Protein AF-A0AA40V9W7-F1 (afdb_monomer_lite)

Secondary structure (DSSP, 8-state):
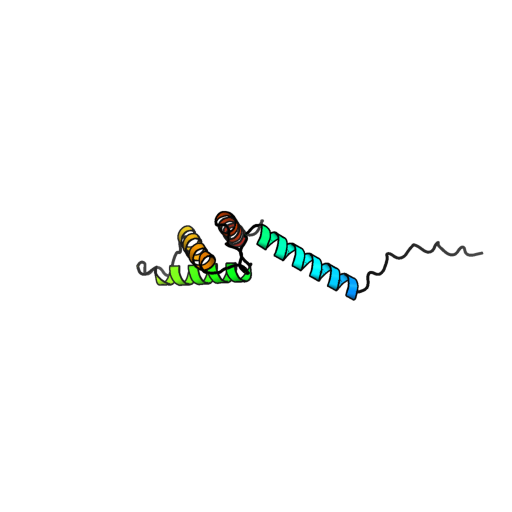--PPPP-PPPPP---HHHHHHHHHHHHHHHHHHHHHTTPPPHHHHHHHHHHHHHHHHHH--S---SS----HHHHHHHHHHHHHTS-BTTBPPPHHHHHHHHHHHHSPPP-

Sequence (111 aa):
MMLSPPAMPHPPTVSARARREADRDRKRAERQARRDAGAPDPRALDAAIVDALRDALQTGSGTGGLHPSVRLDDVLRRALGHLQRRTNGGAPLQREAVHQAVANRLAPPPA

Organism: NCBI:txid47958

Radius of gyration: 23.74 Å; chains: 1; bounding box: 70×39×58 Å

Structure (mmCIF, N/CA/C/O backbone):
data_AF-A0AA40V9W7-F1
#
_entry.id   AF-A0AA40V9W7-F1
#
loop_
_atom_site.group_PDB
_atom_site.id
_atom_site.type_symbol
_atom_site.label_atom_id
_atom_site.label_alt_id
_atom_site.label_comp_id
_atom_site.label_asym_id
_atom_site.label_entity_id
_atom_site.lab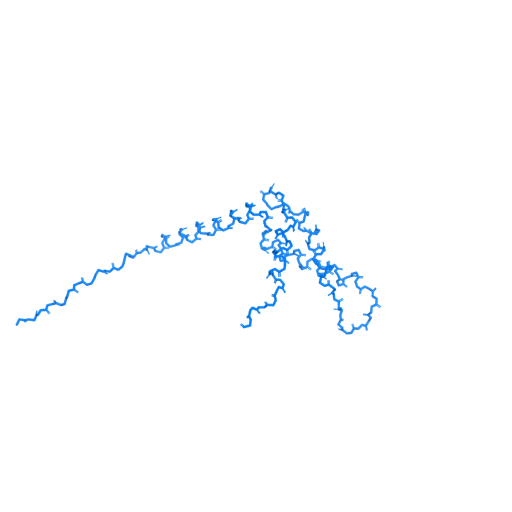el_seq_id
_atom_site.pdbx_PDB_ins_code
_atom_site.Cartn_x
_atom_site.Cartn_y
_atom_site.Cartn_z
_atom_site.occupancy
_atom_site.B_iso_or_equiv
_atom_site.auth_seq_id
_atom_site.auth_comp_id
_atom_site.auth_asym_id
_atom_site.auth_atom_id
_atom_site.pdbx_PDB_model_num
ATOM 1 N N . MET A 1 1 ? 56.593 -28.153 -27.059 1.00 51.28 1 MET A N 1
ATOM 2 C CA . MET A 1 1 ? 55.620 -27.189 -27.615 1.00 51.28 1 MET A CA 1
ATOM 3 C C . MET A 1 1 ? 54.419 -27.159 -26.681 1.00 51.28 1 MET A C 1
ATOM 5 O O . MET A 1 1 ? 53.757 -28.178 -26.557 1.00 51.28 1 MET A O 1
ATOM 9 N N . MET A 1 2 ? 54.216 -26.069 -25.937 1.00 47.88 2 MET A N 1
ATOM 10 C CA . MET A 1 2 ? 53.105 -25.934 -24.984 1.00 47.88 2 MET A CA 1
ATOM 11 C C . MET A 1 2 ? 51.901 -25.333 -25.718 1.00 47.88 2 MET A C 1
ATOM 13 O O . MET A 1 2 ? 51.998 -24.210 -26.208 1.00 47.88 2 MET A O 1
ATOM 17 N N . LEU A 1 3 ? 50.802 -26.086 -25.836 1.00 59.34 3 LEU A N 1
ATOM 18 C CA . LEU A 1 3 ? 49.535 -25.587 -26.378 1.00 59.34 3 LEU A CA 1
ATOM 19 C C . LEU A 1 3 ? 48.938 -24.562 -25.403 1.00 59.34 3 LEU A C 1
ATOM 21 O O . LEU A 1 3 ? 48.653 -24.892 -24.253 1.00 59.34 3 LEU A O 1
ATOM 25 N N . SER A 1 4 ? 48.725 -23.331 -25.865 1.00 59.91 4 SER A N 1
ATOM 26 C CA . SER A 1 4 ? 47.929 -22.340 -25.138 1.00 59.91 4 SER A CA 1
ATOM 27 C C . SER A 1 4 ? 46.462 -22.795 -25.053 1.00 59.91 4 SER A C 1
ATOM 29 O O . SER A 1 4 ? 45.923 -23.275 -26.054 1.00 59.91 4 SER A O 1
ATOM 31 N N . PRO A 1 5 ? 45.794 -22.654 -23.894 1.00 65.69 5 PRO A N 1
ATOM 32 C CA . PRO A 1 5 ? 44.381 -22.996 -23.758 1.00 65.69 5 PRO A CA 1
ATOM 33 C C . PRO A 1 5 ? 43.488 -22.034 -24.569 1.00 65.69 5 PRO A C 1
ATOM 35 O O . PRO A 1 5 ? 43.841 -20.862 -24.733 1.00 65.69 5 PRO A O 1
ATOM 38 N N . PRO A 1 6 ? 42.331 -22.502 -25.079 1.00 63.72 6 PRO A N 1
ATOM 39 C CA . PRO A 1 6 ? 41.431 -21.691 -25.893 1.00 63.72 6 PRO A CA 1
ATOM 40 C C . PRO A 1 6 ? 40.851 -20.526 -25.082 1.00 63.72 6 PRO A C 1
ATOM 42 O O . PRO A 1 6 ? 40.364 -20.706 -23.965 1.00 63.72 6 PRO A O 1
ATOM 45 N N . ALA A 1 7 ? 40.893 -19.324 -25.661 1.00 62.38 7 ALA A N 1
ATOM 46 C CA . ALA A 1 7 ? 40.281 -18.132 -25.090 1.00 62.38 7 ALA A CA 1
ATOM 47 C C . ALA A 1 7 ? 38.758 -18.326 -24.997 1.00 62.38 7 ALA A C 1
ATOM 49 O O . ALA A 1 7 ? 38.054 -18.329 -26.005 1.00 62.38 7 ALA A O 1
ATOM 50 N N . MET A 1 8 ? 38.250 -18.512 -23.779 1.00 65.38 8 MET A N 1
ATOM 51 C CA . MET A 1 8 ? 36.813 -18.546 -23.515 1.00 65.38 8 MET A CA 1
ATOM 52 C C . MET A 1 8 ? 36.200 -17.169 -23.824 1.00 65.38 8 MET A C 1
ATOM 54 O O . MET A 1 8 ? 36.759 -16.158 -23.392 1.00 65.38 8 MET A O 1
ATOM 58 N N . PRO A 1 9 ? 35.052 -17.093 -24.525 1.00 61.75 9 PRO A N 1
ATOM 59 C CA . PRO A 1 9 ? 34.389 -15.826 -24.802 1.00 61.75 9 PRO A CA 1
ATOM 60 C C . PRO A 1 9 ? 33.950 -15.180 -23.484 1.00 61.75 9 PRO A C 1
ATOM 62 O O . PRO A 1 9 ? 33.153 -15.736 -22.728 1.00 61.75 9 PRO A O 1
ATOM 65 N N . HIS A 1 10 ? 34.496 -14.003 -23.187 1.00 59.12 10 HIS A N 1
ATOM 66 C CA . HIS A 1 10 ? 34.081 -13.222 -22.029 1.00 59.12 10 HIS A CA 1
ATOM 67 C C . HIS A 1 10 ? 32.620 -12.775 -22.219 1.00 59.12 10 HIS A C 1
ATOM 69 O O . HIS A 1 10 ? 32.284 -12.270 -23.295 1.00 59.12 10 HIS A O 1
ATOM 75 N N . PRO A 1 11 ? 31.736 -12.933 -21.213 1.00 61.34 11 PRO A N 1
ATOM 76 C CA . PRO A 1 11 ? 30.373 -12.431 -21.314 1.00 61.34 11 PRO A CA 1
ATOM 77 C C . PRO A 1 11 ? 30.412 -10.910 -21.524 1.00 61.34 11 PRO A C 1
ATOM 79 O O . PRO A 1 11 ? 31.267 -10.242 -20.930 1.00 61.34 11 PRO A O 1
ATOM 82 N N . PRO A 1 12 ? 29.515 -10.341 -22.350 1.00 60.38 12 PRO A N 1
ATOM 83 C CA . PRO A 1 12 ? 29.536 -8.917 -22.646 1.00 60.38 12 PRO A CA 1
ATOM 84 C C . PRO A 1 12 ? 29.449 -8.129 -21.338 1.00 60.38 12 PRO A C 1
ATOM 86 O O . PRO A 1 12 ? 28.494 -8.256 -20.566 1.00 60.38 12 PRO A O 1
ATOM 89 N N . THR A 1 13 ? 30.470 -7.319 -21.063 1.00 63.00 13 THR A N 1
ATOM 90 C CA . THR A 1 13 ? 30.529 -6.460 -19.884 1.00 63.00 13 THR A CA 1
ATOM 91 C C . THR A 1 13 ? 29.547 -5.310 -20.074 1.00 63.00 13 THR A C 1
ATOM 93 O O . THR A 1 13 ? 29.897 -4.209 -20.486 1.00 63.00 13 THR A O 1
ATOM 96 N N . VAL A 1 14 ? 28.268 -5.563 -19.777 1.00 63.97 14 VAL A N 1
ATOM 97 C CA . VAL A 1 14 ? 27.238 -4.520 -19.752 1.00 63.97 14 VAL A CA 1
ATOM 98 C C . VAL A 1 14 ? 27.721 -3.422 -18.811 1.00 63.97 14 VAL A C 1
ATOM 100 O O . VAL A 1 14 ? 27.909 -3.672 -17.612 1.00 63.97 14 VAL A O 1
ATOM 103 N N . SER A 1 15 ? 27.957 -2.229 -19.363 1.00 74.56 15 SER A N 1
ATOM 104 C CA . SER A 1 15 ? 28.510 -1.099 -18.620 1.00 74.56 15 SER A CA 1
ATOM 105 C C . SER A 1 15 ? 27.639 -0.777 -17.402 1.00 74.56 15 SER A C 1
ATOM 107 O O . SER A 1 15 ? 26.415 -0.937 -17.426 1.00 74.56 15 SER A O 1
ATOM 109 N N . ALA A 1 16 ? 28.246 -0.287 -16.317 1.00 74.88 16 ALA A N 1
ATOM 110 C CA . ALA A 1 16 ? 27.502 0.106 -15.117 1.00 74.88 16 ALA A CA 1
ATOM 111 C C . ALA A 1 16 ? 26.387 1.128 -15.429 1.00 74.88 16 ALA A C 1
ATOM 113 O O . ALA A 1 16 ? 25.345 1.135 -14.774 1.00 74.88 16 ALA A O 1
ATOM 114 N N . ARG A 1 17 ? 26.579 1.953 -16.468 1.00 73.25 17 ARG A N 1
ATOM 115 C CA . ARG A 1 17 ? 25.572 2.885 -16.988 1.00 73.25 17 ARG A CA 1
ATOM 116 C C . ARG A 1 17 ? 24.371 2.154 -17.596 1.00 73.25 17 ARG A C 1
ATOM 118 O O . ARG A 1 17 ? 23.249 2.463 -17.208 1.00 73.25 17 ARG A O 1
ATOM 125 N N . ALA A 1 18 ? 24.603 1.161 -18.454 1.00 75.81 18 ALA A N 1
ATOM 126 C CA . ALA A 1 18 ? 23.539 0.362 -19.061 1.00 75.81 18 ALA A CA 1
ATOM 127 C C . ALA A 1 18 ? 22.740 -0.438 -18.014 1.00 75.81 18 ALA A C 1
ATOM 129 O O . ALA A 1 18 ? 21.516 -0.502 -18.091 1.00 75.81 18 ALA A O 1
ATOM 130 N N . ARG A 1 19 ? 23.395 -0.952 -16.961 1.00 73.75 19 ARG A N 1
ATOM 131 C CA . ARG A 1 19 ? 22.694 -1.611 -15.837 1.00 73.75 19 ARG A CA 1
ATOM 132 C C . ARG A 1 19 ? 21.770 -0.649 -15.084 1.00 73.75 19 ARG A C 1
ATOM 134 O O . ARG A 1 19 ? 20.629 -0.988 -14.794 1.00 73.75 19 ARG A O 1
ATOM 141 N N . ARG A 1 20 ? 22.242 0.571 -14.798 1.00 78.06 20 ARG A N 1
ATOM 142 C CA . ARG A 1 20 ? 21.443 1.613 -14.121 1.00 78.06 20 ARG A CA 1
ATOM 143 C C . ARG A 1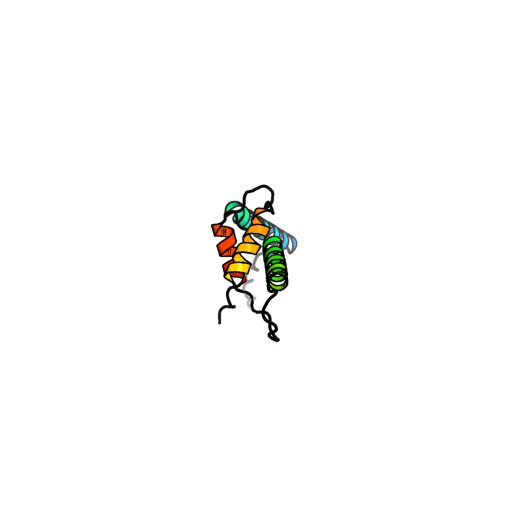 20 ? 20.268 2.103 -14.966 1.00 78.06 20 ARG A C 1
ATOM 145 O O . ARG A 1 20 ? 19.275 2.570 -14.418 1.00 78.06 20 ARG A O 1
ATOM 152 N N . GLU A 1 21 ? 20.402 2.089 -16.284 1.00 80.44 21 GLU A N 1
ATOM 153 C CA . GLU A 1 21 ? 19.335 2.464 -17.213 1.00 80.44 21 GLU A CA 1
ATOM 154 C C . GLU A 1 21 ? 18.260 1.378 -17.275 1.00 80.44 21 GLU A C 1
ATOM 156 O O . GLU A 1 21 ? 17.107 1.669 -16.969 1.00 80.44 21 GLU A O 1
ATOM 161 N N . ALA A 1 22 ? 18.660 0.115 -17.450 1.00 78.00 22 ALA A N 1
ATOM 162 C CA . ALA A 1 22 ? 17.753 -1.029 -17.379 1.00 78.00 22 ALA A CA 1
ATOM 163 C C . ALA A 1 22 ? 16.986 -1.106 -16.043 1.00 78.00 22 ALA A C 1
ATOM 165 O O . ALA A 1 22 ? 15.787 -1.378 -16.023 1.00 78.00 22 ALA A O 1
ATOM 166 N N . ASP A 1 23 ? 17.642 -0.814 -14.916 1.00 83.56 23 ASP A N 1
ATOM 167 C CA . ASP A 1 23 ? 16.984 -0.752 -13.605 1.00 83.56 23 ASP A CA 1
ATOM 168 C C . ASP A 1 23 ? 15.979 0.402 -13.491 1.00 83.56 23 ASP A C 1
ATOM 170 O O . ASP A 1 23 ? 14.933 0.262 -12.849 1.00 83.56 23 ASP A O 1
ATOM 174 N N . ARG A 1 24 ? 16.284 1.559 -14.093 1.00 82.50 24 ARG A N 1
ATOM 175 C CA . ARG A 1 24 ? 15.358 2.698 -14.126 1.00 82.50 24 ARG A CA 1
ATOM 176 C C . ARG A 1 24 ? 14.130 2.367 -14.962 1.00 82.50 24 ARG A C 1
ATOM 178 O O . ARG A 1 24 ? 13.023 2.650 -14.508 1.00 82.50 24 ARG A O 1
ATOM 185 N N . ASP A 1 25 ? 14.313 1.734 -16.112 1.00 84.00 25 ASP A N 1
ATOM 186 C CA . ASP A 1 25 ? 13.212 1.355 -16.994 1.00 84.00 25 ASP A CA 1
ATOM 187 C C . ASP A 1 25 ? 12.355 0.247 -16.386 1.00 84.00 25 ASP A C 1
ATOM 189 O O . ASP A 1 25 ? 11.133 0.379 -16.368 1.00 84.00 25 ASP A O 1
ATOM 193 N N . ARG A 1 26 ? 12.966 -0.757 -15.739 1.00 76.44 26 ARG A N 1
ATOM 194 C CA . ARG A 1 26 ? 12.232 -1.773 -14.965 1.00 76.44 26 ARG A CA 1
ATOM 195 C C . ARG A 1 26 ? 11.353 -1.130 -13.892 1.00 76.44 26 ARG A C 1
ATOM 197 O O . ARG A 1 26 ? 10.162 -1.412 -13.809 1.00 76.44 26 ARG A O 1
ATOM 204 N N . LYS A 1 27 ? 11.909 -0.200 -13.106 1.00 83.75 27 LYS A N 1
ATOM 205 C CA . LYS A 1 27 ? 11.151 0.514 -12.064 1.00 83.75 27 LYS A CA 1
ATOM 206 C C . LYS A 1 27 ? 10.056 1.413 -12.638 1.00 83.75 27 LYS A C 1
ATOM 208 O O . LYS A 1 27 ? 9.031 1.596 -11.985 1.00 83.75 27 LYS A O 1
ATOM 213 N N . ARG A 1 28 ? 10.260 2.010 -13.816 1.00 79.12 28 ARG A N 1
ATOM 214 C CA . ARG A 1 28 ? 9.224 2.796 -14.505 1.00 79.12 28 ARG A CA 1
ATOM 215 C C . ARG A 1 28 ? 8.093 1.898 -14.992 1.00 79.12 28 ARG A C 1
ATOM 217 O O . ARG A 1 28 ? 6.944 2.219 -14.711 1.00 79.12 28 ARG A O 1
ATOM 224 N N . ALA A 1 29 ? 8.416 0.774 -15.626 1.00 79.88 29 ALA A N 1
ATOM 225 C CA . ALA A 1 29 ? 7.442 -0.208 -16.088 1.00 79.88 29 ALA A CA 1
ATOM 226 C C . ALA A 1 29 ? 6.609 -0.764 -14.925 1.00 79.88 29 ALA A C 1
ATOM 228 O O . ALA A 1 29 ? 5.388 -0.781 -15.009 1.00 79.88 29 ALA A O 1
ATOM 229 N N . GLU A 1 30 ? 7.233 -1.103 -13.792 1.00 80.81 30 GLU A N 1
ATOM 230 C CA . GLU A 1 30 ? 6.502 -1.521 -12.588 1.00 80.81 30 GLU A CA 1
ATOM 231 C C . GLU A 1 30 ? 5.549 -0.442 -12.061 1.00 80.81 30 GLU A C 1
ATOM 233 O O . GLU A 1 30 ? 4.434 -0.744 -11.640 1.00 80.81 30 GLU A O 1
ATOM 238 N N . ARG A 1 31 ? 5.975 0.829 -12.051 1.00 79.19 31 ARG A N 1
ATOM 239 C CA . ARG A 1 31 ? 5.105 1.938 -11.627 1.00 79.19 31 ARG A CA 1
ATOM 240 C C . ARG A 1 31 ? 3.945 2.129 -12.594 1.00 79.19 31 ARG A C 1
ATOM 242 O O . ARG A 1 31 ? 2.841 2.401 -12.135 1.00 79.19 31 ARG A O 1
ATOM 249 N N . GLN A 1 32 ? 4.195 1.998 -13.895 1.00 76.75 32 GLN A N 1
ATOM 250 C CA . GLN A 1 32 ? 3.162 2.124 -14.915 1.00 76.75 32 GLN A CA 1
ATOM 251 C C . GLN A 1 32 ? 2.157 0.976 -14.810 1.00 76.75 32 GLN A C 1
ATOM 253 O O . GLN A 1 32 ? 0.975 1.244 -14.655 1.00 76.75 32 GLN A O 1
ATOM 258 N N . ALA A 1 33 ? 2.623 -0.271 -14.708 1.00 79.00 33 ALA A N 1
ATOM 259 C CA . ALA A 1 33 ? 1.765 -1.435 -14.505 1.00 79.00 33 ALA A CA 1
ATOM 260 C C . ALA A 1 33 ? 0.876 -1.300 -13.254 1.00 79.00 33 ALA A C 1
ATOM 262 O O . ALA A 1 33 ? -0.295 -1.666 -13.280 1.00 79.00 33 ALA A O 1
ATOM 263 N N . ARG A 1 34 ? 1.393 -0.718 -12.159 1.00 74.50 34 ARG A N 1
ATOM 264 C CA . ARG A 1 34 ? 0.582 -0.424 -10.962 1.00 74.50 34 ARG A CA 1
ATOM 265 C C . ARG A 1 34 ? -0.468 0.658 -11.198 1.00 74.50 34 ARG A C 1
ATOM 267 O O . ARG A 1 34 ? -1.568 0.537 -10.667 1.00 74.50 34 ARG A O 1
ATOM 274 N N . ARG A 1 35 ? -0.134 1.708 -11.956 1.00 75.19 35 ARG A N 1
ATOM 275 C CA . ARG A 1 35 ? -1.096 2.755 -12.338 1.00 75.19 35 ARG A CA 1
ATOM 276 C C . ARG A 1 35 ? -2.201 2.179 -13.212 1.00 75.19 35 ARG A C 1
ATOM 278 O O . ARG A 1 35 ? -3.365 2.435 -12.931 1.00 75.19 35 ARG A O 1
ATOM 285 N N . ASP A 1 36 ? -1.835 1.367 -14.198 1.00 75.75 36 ASP A N 1
ATOM 286 C CA . ASP A 1 36 ? -2.777 0.717 -15.109 1.00 75.75 36 ASP A CA 1
ATOM 287 C C . ASP A 1 36 ? -3.695 -0.256 -14.348 1.00 75.75 36 ASP A C 1
ATOM 289 O O . ASP A 1 36 ? -4.895 -0.308 -14.599 1.00 75.75 36 ASP A O 1
ATOM 293 N N . ALA A 1 37 ? -3.163 -0.951 -13.335 1.00 73.56 37 ALA A N 1
ATOM 294 C CA . ALA A 1 37 ? -3.935 -1.793 -12.420 1.00 73.56 37 ALA A CA 1
ATOM 295 C C . ALA A 1 37 ? -4.771 -1.007 -11.384 1.00 73.56 37 ALA A C 1
ATOM 297 O O . ALA A 1 37 ? -5.447 -1.613 -10.554 1.00 73.56 37 ALA A O 1
ATOM 298 N N . GLY A 1 38 ? -4.700 0.330 -11.364 1.00 72.00 38 GLY A N 1
ATOM 299 C CA . GLY A 1 38 ? -5.414 1.165 -10.393 1.00 72.00 38 GLY A CA 1
ATOM 300 C C . GLY A 1 38 ? -4.965 0.973 -8.939 1.00 72.00 38 GLY A C 1
ATOM 301 O O . GLY A 1 38 ? -5.710 1.319 -8.018 1.00 72.00 38 GLY A O 1
ATOM 302 N N . ALA A 1 39 ? -3.772 0.411 -8.720 1.00 76.81 39 ALA A N 1
ATOM 303 C CA . ALA A 1 39 ? -3.219 0.137 -7.399 1.00 76.81 39 ALA A CA 1
ATOM 304 C C . ALA A 1 39 ? -2.610 1.410 -6.777 1.00 76.81 39 ALA A C 1
ATOM 306 O O . ALA A 1 39 ? -2.039 2.230 -7.502 1.00 76.81 39 ALA A O 1
ATOM 307 N N . PRO A 1 40 ? -2.694 1.595 -5.446 1.00 76.88 40 PRO A N 1
ATOM 308 C CA . PRO A 1 40 ? -2.125 2.755 -4.760 1.00 76.88 40 PRO A CA 1
ATOM 309 C C . PRO A 1 40 ? -0.591 2.748 -4.765 1.00 76.88 40 PRO A C 1
ATOM 311 O O . PRO A 1 40 ? 0.047 1.695 -4.801 1.00 76.88 40 PRO A O 1
ATOM 314 N N . ASP A 1 41 ? 0.019 3.937 -4.711 1.00 81.00 41 ASP A N 1
ATOM 315 C CA . ASP A 1 41 ? 1.465 4.050 -4.497 1.00 81.00 41 ASP A CA 1
ATOM 316 C C . ASP A 1 41 ? 1.832 3.456 -3.123 1.00 81.00 41 ASP A C 1
ATOM 318 O O . ASP A 1 41 ? 1.152 3.770 -2.141 1.00 81.00 41 ASP A O 1
ATOM 322 N N . PRO A 1 42 ? 2.899 2.640 -3.000 1.00 79.69 42 PRO A N 1
ATOM 323 C CA . PRO A 1 42 ? 3.237 1.983 -1.738 1.00 79.69 42 PRO A CA 1
ATOM 324 C C . PRO A 1 42 ? 3.435 2.945 -0.564 1.00 79.69 42 PRO A C 1
ATOM 326 O O . PRO A 1 42 ? 3.051 2.627 0.556 1.00 79.69 42 PRO A O 1
ATOM 329 N N . ARG A 1 43 ? 3.984 4.146 -0.800 1.00 81.62 43 ARG A N 1
ATOM 330 C CA . ARG A 1 43 ? 4.163 5.134 0.276 1.00 81.62 43 ARG A CA 1
ATOM 331 C C . ARG A 1 43 ? 2.834 5.735 0.709 1.00 81.62 43 ARG A C 1
ATOM 333 O O . ARG A 1 43 ? 2.618 5.954 1.897 1.00 81.62 43 ARG A O 1
ATOM 340 N N . ALA A 1 44 ? 1.950 6.003 -0.251 1.00 80.94 44 ALA A N 1
ATOM 341 C CA . ALA A 1 44 ? 0.605 6.484 0.039 1.00 80.94 44 ALA A CA 1
ATOM 342 C C . ALA A 1 44 ? -0.214 5.428 0.797 1.00 80.94 44 ALA A C 1
ATOM 344 O O . ALA A 1 44 ? -0.934 5.789 1.725 1.00 80.94 44 ALA A O 1
ATOM 345 N N . LEU A 1 45 ? -0.059 4.151 0.430 1.00 83.12 45 LEU A N 1
ATOM 346 C CA . LEU A 1 45 ? -0.645 2.996 1.108 1.00 83.12 45 LEU A CA 1
ATOM 347 C C . LEU A 1 45 ? -0.164 2.888 2.558 1.00 83.12 45 LEU A C 1
ATOM 349 O O . LEU A 1 45 ? -0.991 2.889 3.464 1.00 83.12 45 LEU A O 1
ATOM 353 N N . ASP A 1 46 ? 1.152 2.860 2.779 1.00 84.50 46 ASP A N 1
ATOM 354 C CA . ASP A 1 46 ? 1.730 2.753 4.122 1.00 84.50 46 ASP A CA 1
ATOM 355 C C . ASP A 1 46 ? 1.289 3.941 5.005 1.00 84.50 46 ASP A C 1
ATOM 357 O O . ASP A 1 46 ? 0.867 3.749 6.145 1.00 84.50 46 ASP A O 1
ATOM 361 N N . ALA A 1 47 ? 1.283 5.166 4.465 1.00 84.19 47 ALA A N 1
ATOM 362 C CA . ALA A 1 47 ? 0.789 6.342 5.182 1.00 84.19 47 ALA A CA 1
ATOM 363 C C . ALA A 1 47 ? -0.702 6.230 5.546 1.00 84.19 47 ALA A C 1
ATOM 365 O O . ALA A 1 47 ? -1.079 6.534 6.673 1.00 84.19 47 ALA A O 1
ATOM 366 N N . ALA A 1 48 ? -1.547 5.756 4.627 1.00 85.19 48 ALA A N 1
ATOM 367 C CA . ALA A 1 48 ? -2.971 5.574 4.895 1.00 85.19 48 ALA A CA 1
ATOM 368 C C . ALA A 1 48 ? -3.248 4.494 5.952 1.00 85.19 48 ALA A C 1
ATOM 370 O O . ALA A 1 48 ? -4.187 4.640 6.731 1.00 85.19 48 ALA A O 1
ATOM 371 N N . ILE A 1 49 ? -2.432 3.435 6.004 1.00 84.75 49 ILE A N 1
ATOM 372 C CA . ILE 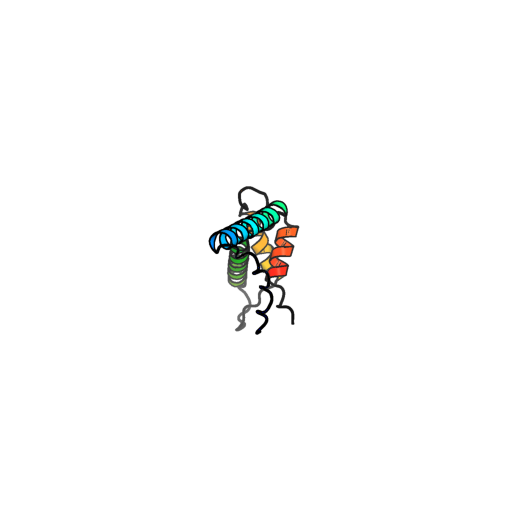A 1 49 ? -2.504 2.411 7.056 1.00 84.75 49 ILE A CA 1
ATOM 373 C C . ILE A 1 49 ? -2.141 3.021 8.415 1.00 84.75 49 ILE A C 1
ATOM 375 O O . ILE A 1 49 ? -2.852 2.801 9.394 1.00 84.75 49 ILE A O 1
ATOM 379 N N . VAL A 1 50 ? -1.072 3.820 8.482 1.00 87.69 50 VAL A N 1
ATOM 380 C CA . VAL A 1 50 ? -0.660 4.504 9.719 1.00 87.69 50 VAL A CA 1
ATOM 381 C C . VAL A 1 50 ? -1.729 5.487 10.198 1.00 87.69 50 VAL A C 1
ATOM 383 O O . VAL A 1 50 ? -2.066 5.483 11.382 1.00 87.69 50 VAL A O 1
ATOM 386 N N . ASP A 1 51 ? -2.295 6.288 9.294 1.00 86.31 51 ASP A N 1
ATOM 387 C CA . ASP A 1 51 ? -3.378 7.226 9.611 1.00 86.31 51 ASP A CA 1
ATOM 388 C C . ASP A 1 51 ? -4.624 6.470 10.111 1.00 86.31 51 ASP A C 1
ATOM 390 O O . ASP A 1 51 ? -5.200 6.818 11.140 1.00 86.31 51 ASP A O 1
ATOM 394 N N . ALA A 1 52 ? -4.988 5.363 9.456 1.00 85.19 52 ALA A N 1
ATOM 395 C CA . ALA A 1 52 ? -6.101 4.510 9.868 1.00 85.19 52 ALA A CA 1
ATOM 396 C C . ALA A 1 52 ? -5.908 3.893 11.261 1.00 85.19 52 ALA A C 1
ATOM 398 O O . ALA A 1 52 ? -6.854 3.858 12.051 1.00 85.19 52 ALA A O 1
ATOM 399 N N . LEU A 1 53 ? -4.695 3.424 11.568 1.00 83.19 53 LEU A N 1
ATOM 400 C CA . LEU A 1 53 ? -4.341 2.893 12.885 1.00 83.19 53 LEU A CA 1
ATOM 401 C C . LEU A 1 53 ? -4.394 3.981 13.956 1.00 83.19 53 LEU A C 1
ATOM 403 O O . LEU A 1 53 ? -4.978 3.761 15.014 1.00 83.19 53 LEU A O 1
ATOM 407 N N . ARG A 1 54 ? -3.833 5.162 13.675 1.00 84.69 54 ARG A N 1
ATOM 408 C CA . ARG A 1 54 ? -3.908 6.319 14.574 1.00 84.69 54 ARG A CA 1
ATOM 409 C C . ARG A 1 54 ? -5.357 6.655 14.894 1.00 84.69 54 ARG A C 1
ATOM 411 O O . ARG A 1 54 ? -5.705 6.751 16.068 1.00 84.69 54 ARG A O 1
ATOM 418 N N . ASP A 1 55 ? -6.192 6.793 13.869 1.00 82.19 55 ASP A N 1
ATOM 419 C CA . ASP A 1 55 ? -7.596 7.126 14.061 1.00 82.19 55 ASP A CA 1
ATOM 420 C C . ASP A 1 55 ? -8.287 6.040 14.888 1.00 82.19 55 ASP A C 1
ATOM 422 O O . ASP A 1 55 ? -9.065 6.358 15.785 1.00 82.19 55 ASP A O 1
ATOM 426 N N . ALA A 1 56 ? -8.027 4.759 14.601 1.00 78.94 56 ALA A N 1
ATOM 427 C CA . ALA A 1 56 ? -8.663 3.643 15.296 1.00 78.94 56 ALA A CA 1
ATOM 428 C C . ALA A 1 56 ? -8.291 3.599 16.782 1.00 78.94 56 ALA A C 1
ATOM 430 O O . ALA A 1 56 ? -9.163 3.403 17.625 1.00 78.94 56 ALA A O 1
ATOM 431 N N . LEU A 1 57 ? -7.027 3.874 17.106 1.00 77.00 57 LEU A N 1
ATOM 432 C CA . LEU A 1 57 ? -6.559 4.008 18.485 1.00 77.00 57 LEU A CA 1
ATOM 433 C C . LEU A 1 57 ? -7.179 5.224 19.190 1.00 77.00 57 LEU A C 1
ATOM 435 O O . LEU A 1 57 ? -7.486 5.144 20.374 1.00 77.00 57 LEU A O 1
ATOM 439 N N . GLN A 1 58 ? -7.405 6.331 18.476 1.00 77.75 58 GLN A N 1
ATOM 440 C CA . GLN A 1 58 ? -8.011 7.545 19.039 1.00 77.75 58 GLN A CA 1
ATOM 441 C C . GLN A 1 58 ? -9.530 7.442 19.238 1.00 77.75 58 GLN A C 1
ATOM 443 O O . GLN A 1 58 ? -10.060 8.029 20.176 1.00 77.75 58 GLN A O 1
ATOM 448 N N . THR A 1 59 ? -10.243 6.700 18.380 1.00 69.31 59 THR A N 1
ATOM 449 C CA . THR A 1 59 ? -11.698 6.460 18.542 1.00 69.31 59 THR A CA 1
ATOM 450 C C . THR A 1 59 ? -12.006 5.278 19.455 1.00 69.31 59 THR A C 1
ATOM 452 O O . THR A 1 59 ? -13.144 5.139 19.892 1.00 69.31 59 THR A O 1
ATOM 455 N N . GLY A 1 60 ? -11.009 4.447 19.773 1.00 58.25 60 GLY A N 1
ATOM 456 C CA . GLY A 1 60 ? -11.069 3.397 20.790 1.00 58.25 60 GLY A CA 1
ATOM 457 C C . GLY A 1 60 ? -11.084 3.957 22.215 1.00 58.25 60 GLY A C 1
ATOM 458 O O . GLY A 1 60 ? -10.294 3.550 23.059 1.00 58.25 60 GLY A O 1
ATOM 459 N N . SER A 1 61 ? -11.976 4.905 22.494 1.00 53.94 61 SER A N 1
ATOM 460 C CA . SER A 1 61 ? -12.328 5.344 23.839 1.00 53.94 61 SER A CA 1
ATOM 461 C C . SER A 1 61 ? -13.320 4.341 24.434 1.00 53.94 61 SER A C 1
ATOM 463 O O . SER A 1 61 ? -14.506 4.394 24.112 1.00 53.94 61 SER A O 1
ATOM 465 N N . GLY A 1 62 ? -12.874 3.407 25.280 1.00 51.81 62 GLY A N 1
ATOM 466 C CA . GLY A 1 62 ? -13.845 2.608 26.039 1.00 51.81 62 GLY A CA 1
ATOM 467 C C . GLY A 1 62 ? -13.335 1.482 26.929 1.00 51.81 62 GLY A C 1
ATOM 468 O O . GLY A 1 62 ? -13.971 1.196 27.936 1.00 51.81 62 GLY A O 1
ATOM 469 N N . THR A 1 63 ? -12.199 0.854 26.640 1.00 50.12 63 THR A N 1
ATOM 470 C CA . THR A 1 63 ? -11.714 -0.259 27.475 1.00 50.12 63 THR A CA 1
ATOM 471 C C . THR A 1 63 ? -10.290 0.000 27.919 1.00 50.12 63 THR A C 1
ATOM 473 O O . THR A 1 63 ? -9.359 -0.135 27.130 1.00 50.12 63 THR A O 1
ATOM 476 N N . GLY A 1 64 ? -10.142 0.371 29.194 1.00 51.53 64 GLY A N 1
ATOM 477 C CA . GLY A 1 64 ? -8.880 0.561 29.914 1.00 51.53 64 GLY A CA 1
ATOM 478 C C . GLY A 1 64 ? -8.084 -0.731 30.119 1.00 51.53 64 GLY A C 1
ATOM 479 O O . GLY A 1 64 ? -7.691 -1.049 31.235 1.00 51.53 64 GLY A O 1
ATOM 480 N N . GLY A 1 65 ? -7.873 -1.495 29.049 1.00 56.12 65 GLY A N 1
ATOM 481 C CA . GLY A 1 65 ? -6.907 -2.583 29.012 1.00 56.12 65 GLY A CA 1
ATOM 482 C C . GLY A 1 65 ? -5.523 -2.046 28.653 1.00 56.12 65 GLY A C 1
ATOM 483 O O . GLY A 1 65 ? -5.402 -1.123 27.851 1.00 56.12 65 GLY A O 1
ATOM 484 N N . LEU A 1 66 ? -4.474 -2.660 29.208 1.00 60.00 66 LEU A N 1
ATOM 485 C CA . LEU A 1 66 ? -3.063 -2.316 28.963 1.00 60.00 66 LEU A CA 1
ATOM 486 C C . LEU A 1 66 ? -2.659 -2.344 27.470 1.00 60.00 66 LEU A C 1
ATOM 488 O O . LEU A 1 66 ? -1.613 -1.813 27.108 1.00 60.00 66 LEU A O 1
ATOM 492 N N . HIS A 1 67 ? -3.482 -2.956 26.611 1.00 59.94 67 HIS A N 1
ATOM 493 C CA . HIS A 1 67 ? -3.282 -3.052 25.170 1.00 59.94 67 HIS A CA 1
ATOM 494 C C . HIS A 1 67 ? -4.559 -2.657 24.415 1.00 59.94 67 HIS A C 1
ATOM 496 O O . HIS A 1 67 ? -5.534 -3.414 24.437 1.00 59.94 67 HIS A O 1
ATOM 502 N N . PRO A 1 68 ? -4.581 -1.504 23.724 1.00 65.25 68 PRO A N 1
ATOM 503 C CA . PRO A 1 68 ? -5.687 -1.165 22.843 1.00 65.25 68 PRO A CA 1
ATOM 504 C C . PRO A 1 68 ? -5.756 -2.183 21.699 1.00 65.25 68 PRO A C 1
ATOM 506 O O . PRO A 1 68 ? -4.787 -2.384 20.966 1.00 65.25 68 PRO A O 1
ATOM 509 N N . SER A 1 69 ? -6.904 -2.847 21.564 1.00 68.38 69 SER A N 1
ATOM 510 C CA . SER A 1 69 ? -7.166 -3.758 20.450 1.00 68.38 69 SER A CA 1
ATOM 511 C C . SER A 1 69 ? -7.831 -2.993 19.310 1.00 68.38 69 SER A C 1
ATOM 513 O O . SER A 1 69 ? -8.736 -2.187 19.527 1.00 68.38 69 SER A O 1
ATOM 515 N N . VAL A 1 70 ? -7.361 -3.224 18.085 1.00 71.94 70 VAL A N 1
ATOM 516 C CA . VAL A 1 70 ? -7.907 -2.602 16.878 1.00 71.94 70 VAL A CA 1
ATOM 517 C C . VAL A 1 70 ? -8.394 -3.703 15.949 1.00 71.94 70 VAL A C 1
ATOM 519 O O . VAL A 1 70 ? -7.653 -4.635 15.636 1.00 71.94 70 VAL A O 1
ATOM 522 N N . ARG A 1 71 ? -9.645 -3.598 15.493 1.00 78.88 71 ARG A N 1
ATOM 523 C CA . ARG A 1 71 ? -10.187 -4.535 14.509 1.00 78.88 71 ARG A CA 1
ATOM 524 C C . ARG A 1 71 ? -9.571 -4.261 13.143 1.00 78.88 71 ARG A C 1
ATOM 526 O O . ARG A 1 71 ? -9.605 -3.131 12.660 1.00 78.88 71 ARG A O 1
ATOM 533 N N . LEU A 1 72 ? -9.072 -5.313 12.499 1.00 74.06 72 LEU A N 1
ATOM 534 C CA . LEU A 1 72 ? -8.491 -5.231 11.159 1.00 74.06 72 LEU A CA 1
ATOM 535 C C . LEU A 1 72 ? -9.470 -4.606 10.152 1.00 74.06 72 LEU A C 1
ATOM 537 O O . LEU A 1 72 ? -9.084 -3.704 9.416 1.00 74.06 72 LEU A O 1
ATOM 541 N N . ASP A 1 73 ? -10.746 -5.003 10.184 1.00 77.50 73 ASP A N 1
ATOM 542 C CA . ASP A 1 73 ? -11.789 -4.467 9.295 1.00 77.50 73 ASP A CA 1
ATOM 543 C C . ASP A 1 73 ? -11.928 -2.938 9.378 1.00 77.50 73 ASP A C 1
ATOM 545 O O . ASP A 1 73 ? -12.159 -2.271 8.364 1.00 77.50 73 ASP A O 1
ATOM 549 N N . ASP A 1 74 ? -11.757 -2.367 10.574 1.00 78.38 74 ASP A N 1
ATOM 550 C CA . ASP A 1 74 ? -11.848 -0.923 10.790 1.00 78.38 74 ASP A CA 1
ATOM 551 C C . ASP A 1 74 ? -10.629 -0.201 10.212 1.00 78.38 74 ASP A C 1
ATOM 553 O O . ASP A 1 74 ? -10.774 0.859 9.596 1.00 78.38 74 ASP A O 1
ATOM 557 N N . VAL A 1 75 ? -9.439 -0.797 10.339 1.00 79.50 75 VAL A N 1
ATOM 558 C CA . VAL A 1 75 ? -8.207 -0.290 9.715 1.00 79.50 75 VAL A CA 1
ATOM 559 C C . VAL A 1 75 ? -8.339 -0.319 8.200 1.00 79.50 75 VAL A C 1
ATOM 561 O O . VAL A 1 75 ? -8.070 0.690 7.551 1.00 79.50 75 VAL A O 1
ATOM 564 N N . LEU A 1 76 ? -8.816 -1.430 7.632 1.00 77.62 76 LEU A N 1
ATOM 565 C CA . LEU A 1 76 ? -9.036 -1.567 6.191 1.00 77.62 76 LEU A CA 1
ATOM 566 C C . LEU A 1 76 ? -10.009 -0.500 5.678 1.00 77.62 76 LEU A C 1
ATOM 568 O O . LEU A 1 76 ? -9.718 0.193 4.700 1.00 77.62 76 LEU A O 1
ATOM 572 N N . ARG A 1 77 ? -11.147 -0.321 6.360 1.00 81.06 77 ARG A N 1
ATOM 573 C CA . ARG A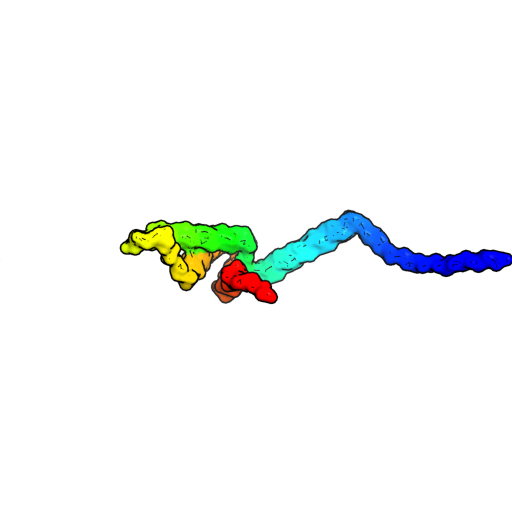 1 77 ? -12.172 0.661 5.980 1.00 81.06 77 ARG A CA 1
ATOM 574 C C . ARG A 1 77 ? -11.640 2.096 6.027 1.00 81.06 77 ARG A C 1
ATOM 576 O O . ARG A 1 77 ? -11.897 2.871 5.107 1.00 81.06 77 ARG A O 1
ATOM 583 N N . ARG A 1 78 ? -10.890 2.452 7.072 1.00 82.69 78 ARG A N 1
ATOM 584 C CA . ARG A 1 78 ? -10.311 3.796 7.238 1.00 82.69 78 ARG A CA 1
ATOM 585 C C . ARG A 1 78 ? -9.173 4.052 6.255 1.00 82.69 78 ARG A C 1
ATOM 587 O O . ARG A 1 78 ? -9.146 5.110 5.634 1.00 82.69 78 ARG A O 1
ATOM 594 N N . ALA A 1 79 ? -8.294 3.073 6.042 1.00 81.00 79 ALA A N 1
ATOM 595 C CA . ALA A 1 79 ? -7.205 3.171 5.073 1.00 81.00 79 ALA A CA 1
ATOM 596 C C . ALA A 1 79 ? -7.751 3.363 3.651 1.00 81.00 79 ALA A C 1
ATOM 598 O O . ALA A 1 79 ? -7.261 4.216 2.914 1.00 81.00 79 ALA A O 1
ATOM 599 N N . LEU A 1 80 ? -8.823 2.647 3.290 1.00 77.56 80 LEU A N 1
ATOM 600 C CA . LEU A 1 80 ? -9.550 2.860 2.036 1.00 77.56 80 LEU A CA 1
ATOM 601 C C . LEU A 1 80 ? -10.089 4.290 1.920 1.00 77.56 80 LEU A C 1
ATOM 603 O O . LEU A 1 80 ? -9.901 4.915 0.881 1.00 77.56 80 LEU A O 1
ATOM 607 N N . GLY A 1 81 ? -10.711 4.829 2.973 1.00 78.12 81 GLY A N 1
ATOM 608 C CA . GLY A 1 81 ? -11.197 6.214 2.983 1.00 78.12 81 GLY A CA 1
ATOM 609 C C . GLY A 1 81 ? -10.074 7.243 2.803 1.00 78.12 81 GLY A C 1
ATOM 610 O O . GLY A 1 81 ? -10.211 8.185 2.020 1.00 78.12 81 GLY A O 1
ATOM 611 N N . HIS A 1 82 ? -8.933 7.031 3.463 1.00 80.44 82 HIS A N 1
ATOM 612 C CA . HIS A 1 82 ? -7.740 7.871 3.318 1.00 80.44 82 HIS A CA 1
ATOM 613 C C . HIS A 1 82 ? -7.123 7.776 1.920 1.00 80.44 82 HIS A C 1
ATOM 615 O O . HIS A 1 82 ? -6.636 8.780 1.401 1.00 80.44 82 HIS A O 1
ATOM 621 N N . LEU A 1 83 ? -7.180 6.602 1.286 1.00 76.44 83 LEU A N 1
ATOM 622 C CA . LEU A 1 83 ? -6.673 6.377 -0.069 1.00 76.44 83 LEU A CA 1
ATOM 623 C C . LEU A 1 83 ? -7.611 6.906 -1.149 1.00 76.44 83 LEU A C 1
ATOM 625 O O . LEU A 1 83 ? -7.132 7.506 -2.098 1.00 76.44 83 LEU A O 1
ATOM 629 N N . GLN A 1 84 ? -8.929 6.773 -1.006 1.00 71.38 84 GLN A N 1
ATOM 630 C CA . GLN A 1 84 ? -9.897 7.322 -1.965 1.00 71.38 84 GLN A CA 1
ATOM 631 C C . GLN A 1 84 ? -9.817 8.849 -2.072 1.00 71.38 84 GLN A C 1
ATOM 633 O O . GLN A 1 84 ? -10.058 9.407 -3.138 1.00 71.38 84 GLN A O 1
ATOM 638 N N . ARG A 1 85 ? -9.426 9.528 -0.987 1.00 68.38 85 ARG A N 1
ATOM 639 C CA . ARG A 1 85 ? -9.140 10.971 -0.996 1.00 68.38 85 ARG A CA 1
ATOM 640 C C . ARG A 1 85 ? -7.826 11.323 -1.705 1.00 68.38 85 ARG A C 1
ATOM 642 O O . ARG A 1 85 ? -7.593 12.493 -1.993 1.00 68.38 85 ARG A O 1
ATOM 649 N N . ARG A 1 86 ? -6.959 10.342 -1.975 1.00 66.44 86 ARG A N 1
ATOM 650 C CA . ARG A 1 86 ? -5.643 10.517 -2.600 1.00 66.44 86 ARG A CA 1
ATOM 651 C C . ARG A 1 86 ? -5.694 10.017 -4.046 1.00 66.44 86 ARG A C 1
ATOM 653 O O . ARG A 1 86 ? -5.719 8.822 -4.316 1.00 66.44 86 ARG A O 1
ATOM 660 N N . THR A 1 87 ? -5.666 10.935 -5.006 1.00 60.41 87 THR A N 1
ATOM 661 C CA . THR A 1 87 ? -5.504 10.584 -6.425 1.00 60.41 87 THR A CA 1
ATOM 662 C C . THR A 1 87 ? -4.113 10.013 -6.676 1.00 60.41 87 THR A C 1
ATOM 664 O O . THR A 1 87 ? -3.116 10.639 -6.307 1.00 60.41 87 THR A O 1
ATOM 667 N N . ASN A 1 88 ? -4.017 8.876 -7.367 1.00 62.19 88 ASN A N 1
ATOM 668 C CA . ASN A 1 88 ? -2.724 8.295 -7.710 1.00 62.19 88 ASN A CA 1
ATOM 669 C C . ASN A 1 88 ? -2.261 8.821 -9.072 1.00 62.19 88 ASN A C 1
ATOM 671 O O . ASN A 1 88 ? -2.521 8.228 -10.116 1.00 62.19 88 ASN A O 1
ATOM 675 N N . GLY A 1 89 ? -1.638 10.003 -9.071 1.00 57.97 89 GLY A N 1
ATOM 676 C CA . GLY A 1 89 ? -1.154 10.642 -10.300 1.00 57.97 89 GLY A CA 1
ATOM 677 C C . GLY A 1 89 ? -2.252 10.982 -11.317 1.00 57.97 89 GLY A C 1
ATOM 678 O O . GLY A 1 89 ? -1.971 10.988 -12.510 1.00 57.97 89 GLY A O 1
ATOM 679 N N . GLY A 1 90 ? -3.484 11.235 -10.856 1.00 58.34 90 GLY A N 1
ATOM 680 C CA . GLY A 1 90 ? -4.629 11.630 -11.689 1.00 58.34 90 GLY A CA 1
ATOM 681 C C . GLY A 1 90 ? -5.579 10.495 -12.093 1.00 58.34 90 GLY A C 1
ATOM 682 O O . GLY A 1 90 ? -6.683 10.784 -12.542 1.00 58.34 90 GLY A O 1
ATOM 683 N N . ALA A 1 91 ? -5.206 9.227 -11.887 1.00 64.12 91 ALA A N 1
ATOM 684 C CA . ALA A 1 91 ? -6.096 8.091 -12.129 1.00 64.12 91 ALA A CA 1
ATOM 685 C C . ALA A 1 91 ? -6.920 7.745 -10.870 1.00 64.12 91 ALA A C 1
ATOM 687 O O . ALA A 1 91 ? -6.374 7.778 -9.756 1.00 64.12 91 ALA A O 1
ATOM 688 N N . PRO A 1 92 ? -8.216 7.408 -11.015 1.00 66.06 92 PRO A N 1
ATOM 689 C CA . PRO A 1 92 ? -9.022 6.924 -9.903 1.00 66.06 92 PRO A CA 1
ATOM 690 C C . PRO A 1 92 ? -8.491 5.569 -9.424 1.00 66.06 92 PRO A C 1
ATOM 692 O O . PRO A 1 92 ? -8.225 4.668 -10.219 1.00 66.06 92 PRO A O 1
ATOM 695 N N . LEU A 1 93 ? -8.335 5.424 -8.108 1.00 73.50 93 LEU A N 1
ATOM 696 C CA . LEU A 1 93 ? -7.946 4.156 -7.498 1.00 73.50 93 LEU A CA 1
ATOM 697 C C . LEU A 1 93 ? -9.089 3.146 -7.589 1.00 73.50 93 LEU A C 1
ATOM 699 O O . LEU A 1 93 ? -10.238 3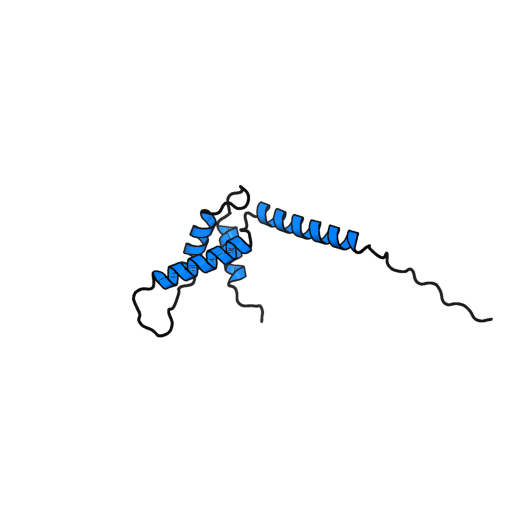.470 -7.280 1.00 73.50 93 LEU A O 1
ATOM 703 N N . GLN A 1 94 ? -8.766 1.904 -7.944 1.00 77.00 94 GLN A N 1
ATOM 704 C CA . GLN A 1 94 ? -9.751 0.827 -7.944 1.00 77.00 94 GLN A CA 1
ATOM 705 C C . GLN A 1 94 ? -9.886 0.230 -6.543 1.00 77.00 94 GLN A C 1
ATOM 707 O O . GLN A 1 94 ? -8.897 -0.122 -5.901 1.00 77.00 94 GLN A O 1
ATOM 712 N N . ARG A 1 95 ? -11.127 0.088 -6.062 1.00 74.62 95 ARG A N 1
ATOM 713 C CA . ARG A 1 95 ? -11.416 -0.399 -4.702 1.00 74.62 95 ARG A CA 1
ATOM 714 C C . ARG A 1 95 ? -10.816 -1.782 -4.438 1.00 74.62 95 ARG A C 1
ATOM 716 O O . ARG A 1 95 ? -10.231 -1.986 -3.378 1.00 74.62 95 ARG A O 1
ATOM 723 N N . GLU A 1 96 ? -10.944 -2.702 -5.390 1.00 79.38 96 GLU A N 1
ATOM 724 C CA . GLU A 1 96 ? -10.399 -4.062 -5.282 1.00 79.38 96 GLU A CA 1
ATOM 725 C C . GLU A 1 96 ? -8.870 -4.060 -5.256 1.00 79.38 96 GLU A C 1
ATOM 727 O O . GLU A 1 96 ? -8.273 -4.693 -4.389 1.00 79.38 96 GLU A O 1
ATOM 732 N N . ALA A 1 97 ? -8.232 -3.271 -6.126 1.00 77.56 97 ALA A N 1
ATOM 733 C CA . ALA A 1 97 ? -6.778 -3.133 -6.154 1.00 77.56 97 ALA A CA 1
ATOM 734 C C . ALA A 1 97 ? -6.229 -2.560 -4.839 1.00 77.56 97 ALA A C 1
ATOM 736 O O . ALA A 1 97 ? -5.204 -3.023 -4.338 1.00 77.56 97 ALA A O 1
ATOM 737 N N . VAL A 1 98 ? -6.925 -1.586 -4.240 1.00 73.62 98 VAL A N 1
ATOM 738 C CA . VAL A 1 98 ? -6.558 -1.057 -2.921 1.00 73.62 98 VAL A CA 1
ATOM 739 C C . VAL A 1 98 ? -6.749 -2.115 -1.838 1.00 73.62 98 VAL A C 1
ATOM 741 O O . VAL A 1 98 ? -5.850 -2.304 -1.025 1.00 73.62 98 VAL A O 1
ATOM 744 N N . HIS A 1 99 ? -7.876 -2.831 -1.835 1.00 77.44 99 HIS A N 1
ATOM 745 C CA . HIS A 1 99 ? -8.126 -3.893 -0.860 1.00 77.44 99 HIS A CA 1
ATOM 746 C C . HIS A 1 99 ? -7.042 -4.976 -0.923 1.00 77.44 99 HIS A C 1
ATOM 748 O O . HIS A 1 99 ? -6.463 -5.329 0.103 1.00 77.44 99 HIS A O 1
ATOM 754 N N . GLN A 1 100 ? -6.700 -5.434 -2.129 1.00 81.56 100 GLN A N 1
ATOM 755 C CA . GLN A 1 100 ? -5.643 -6.415 -2.343 1.00 81.56 100 GLN A CA 1
ATOM 756 C C . GLN A 1 100 ? -4.273 -5.882 -1.910 1.00 81.56 100 GLN A C 1
ATOM 758 O O . GLN A 1 100 ? -3.501 -6.604 -1.284 1.00 81.56 100 GLN A O 1
ATOM 763 N N . ALA A 1 101 ? -3.966 -4.617 -2.205 1.00 80.25 101 ALA A N 1
ATOM 764 C CA . ALA A 1 101 ? -2.702 -4.006 -1.811 1.00 80.25 101 ALA A CA 1
ATOM 765 C C . ALA A 1 101 ? -2.563 -3.907 -0.284 1.00 80.25 101 ALA A C 1
ATOM 767 O O . ALA A 1 101 ? -1.505 -4.236 0.249 1.00 80.25 101 ALA A O 1
ATOM 768 N N . VAL A 1 102 ? -3.627 -3.508 0.423 1.00 77.62 102 VAL A N 1
ATOM 769 C CA . VAL A 1 102 ? -3.631 -3.470 1.893 1.00 77.62 102 VAL A CA 1
ATOM 770 C C . VAL A 1 102 ? -3.515 -4.887 2.466 1.00 77.62 102 VAL A C 1
ATOM 772 O O . VAL A 1 102 ? -2.683 -5.117 3.340 1.00 77.62 102 VAL A O 1
ATOM 775 N N . ALA A 1 103 ? -4.284 -5.849 1.945 1.00 80.19 103 ALA A N 1
ATOM 776 C CA . ALA A 1 103 ? -4.236 -7.243 2.387 1.00 80.19 103 ALA A CA 1
ATOM 777 C C . ALA A 1 103 ? -2.836 -7.852 2.212 1.00 80.19 103 ALA A C 1
ATOM 779 O O . ALA A 1 103 ? -2.293 -8.411 3.158 1.00 80.19 103 ALA A O 1
ATOM 780 N N . ASN A 1 104 ? -2.206 -7.663 1.049 1.00 83.06 104 ASN A N 1
ATOM 781 C CA . ASN A 1 104 ? -0.841 -8.127 0.788 1.00 83.06 104 ASN A CA 1
ATOM 782 C C . ASN A 1 104 ? 0.185 -7.486 1.731 1.00 83.06 104 ASN A C 1
ATOM 784 O O . ASN A 1 104 ? 1.197 -8.103 2.050 1.00 83.06 104 ASN A O 1
ATOM 788 N N . ARG A 1 105 ? -0.045 -6.237 2.156 1.00 81.75 105 ARG A N 1
ATOM 789 C CA . ARG A 1 105 ? 0.871 -5.513 3.045 1.00 81.75 105 ARG A CA 1
ATOM 790 C C . ARG A 1 105 ? 0.754 -5.952 4.503 1.00 81.75 105 ARG A C 1
ATOM 792 O O . ARG A 1 105 ? 1.750 -5.907 5.216 1.00 81.75 105 ARG A O 1
ATOM 799 N N . LEU A 1 106 ? -0.448 -6.344 4.923 1.00 77.62 106 LEU A N 1
ATOM 800 C CA . LEU A 1 106 ? -0.760 -6.793 6.282 1.00 77.62 106 LEU A CA 1
ATOM 801 C C . LEU A 1 106 ? -0.686 -8.318 6.448 1.00 77.62 106 LEU A C 1
ATOM 803 O O . LEU A 1 106 ? -0.765 -8.807 7.574 1.00 77.62 106 LEU A O 1
ATOM 807 N N . ALA A 1 107 ? -0.545 -9.066 5.351 1.00 79.81 107 ALA A N 1
ATOM 808 C CA . ALA A 1 107 ? -0.354 -10.506 5.393 1.00 79.81 107 ALA A CA 1
ATOM 809 C C . ALA A 1 107 ? 0.918 -10.857 6.191 1.00 79.81 107 ALA A C 1
ATOM 811 O O . ALA A 1 107 ? 1.939 -10.174 6.049 1.00 79.81 107 ALA A O 1
ATOM 812 N N . PRO A 1 108 ? 0.881 -11.914 7.023 1.00 72.38 108 PRO A N 1
ATOM 813 C CA . PRO A 1 108 ? 2.077 -12.390 7.701 1.00 72.38 108 PRO A CA 1
ATOM 814 C C . PRO A 1 108 ? 3.139 -12.797 6.667 1.00 72.38 108 PRO A C 1
ATOM 816 O O . PRO A 1 108 ? 2.784 -13.226 5.562 1.00 72.38 108 PRO A O 1
ATOM 819 N N . PRO A 1 109 ? 4.439 -12.662 6.992 1.00 70.19 109 PRO A N 1
ATOM 820 C CA . PRO A 1 109 ? 5.493 -13.110 6.094 1.00 70.19 109 PRO A CA 1
ATOM 821 C C . PRO A 1 109 ? 5.314 -14.606 5.792 1.00 70.19 109 PRO A C 1
ATOM 823 O O . PRO A 1 109 ? 4.874 -15.349 6.674 1.00 70.19 109 PRO A O 1
ATOM 826 N N . PRO A 1 110 ? 5.631 -15.055 4.563 1.00 66.19 110 PRO A N 1
ATOM 827 C CA . PRO A 1 110 ? 5.651 -16.482 4.273 1.00 66.19 110 PRO A CA 1
ATOM 828 C C . PRO A 1 110 ? 6.627 -17.166 5.241 1.00 66.19 110 PRO A C 1
ATOM 830 O O . PRO A 1 110 ? 7.723 -16.648 5.467 1.00 66.19 110 PRO A O 1
ATOM 833 N N . ALA A 1 111 ? 6.166 -18.262 5.850 1.00 55.69 111 ALA A N 1
ATOM 834 C CA . ALA A 1 111 ? 6.921 -19.067 6.809 1.00 55.69 111 ALA A CA 1
ATOM 835 C C . ALA A 1 111 ? 8.158 -19.721 6.179 1.00 55.69 111 ALA A C 1
ATOM 837 O O . ALA A 1 111 ? 8.103 -20.039 4.967 1.00 55.69 111 ALA A O 1
#

Foldseek 3Di:
DDDDDDDDDDDPPCDPVNVVVVVVVVVVVVLVVCVVVLAADVVLLVVLLVVQVVVQQVVQPDDPDPDRDGDPVSSLVSSLVSVQVDDRVPGGHDSVNHSVSNCVVPDDPDD

pLDDT: mean 73.03, std 9.62, range [47.88, 87.69]